Protein AF-A0A5P2UW51-F1 (afdb_monomer_lite)

Organism: NCBI:txid36818

Foldseek 3Di:
DCPPQDQKDWAAFADDPVNQVVVQVSQVSVQKHWDPVQWDQDPRGTWTWMDGHPPPDPPPPGTDIDDHGWMW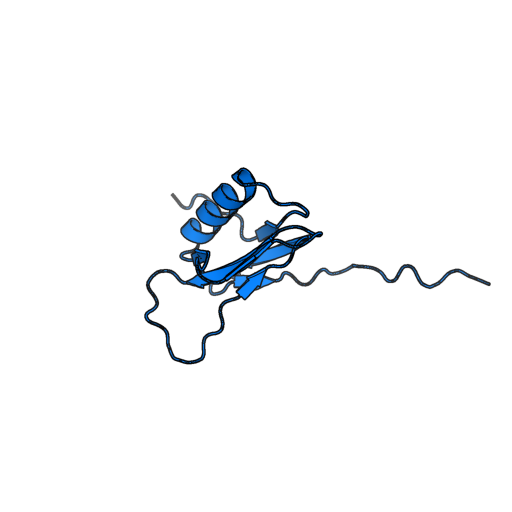GHPVPDIDTDPPPDPDDPPDDDD

Sequence (95 aa):
MDMGIESTYAWPRGATPSDMVRLEAWLAGHGWEVDPTVYMAGAGGAAVQVRRIGAGWADGEAGLLILPAETVEWDGSRMRIASTAGQGTPGARSR

Radius of gyration: 15.51 Å; chains: 1; bounding box: 53×41×34 Å

Secondary structure (DSSP, 8-state):
------SEEE--TT--HHHHHHHHHHHHHTTEEEEEEEEEEETTEEEEEEEETT-PPPTT-PPEEEPTT-EEEE-SS-EEE---TT---------

Structure (mmCIF, N/CA/C/O backbone):
data_AF-A0A5P2UW51-F1
#
_entry.id   AF-A0A5P2UW51-F1
#
loop_
_atom_site.group_PDB
_atom_site.id
_atom_site.type_symbol
_atom_site.label_atom_id
_atom_site.label_alt_id
_atom_site.label_comp_id
_atom_site.label_asym_id
_atom_site.label_entity_id
_atom_site.label_seq_id
_atom_site.pdbx_PDB_ins_code
_atom_site.Cartn_x
_atom_site.Cartn_y
_atom_site.Cartn_z
_atom_site.occupancy
_atom_site.B_iso_or_equiv
_atom_site.auth_seq_id
_atom_site.auth_comp_id
_atom_site.auth_asym_id
_atom_site.auth_atom_id
_atom_site.pdbx_PDB_model_num
ATOM 1 N N . MET A 1 1 ? -2.029 -16.334 16.886 1.00 40.59 1 MET A N 1
ATOM 2 C CA . MET A 1 1 ? -0.645 -16.269 16.383 1.00 40.59 1 MET A CA 1
ATOM 3 C C . MET A 1 1 ? -0.551 -14.971 15.620 1.00 40.59 1 MET A C 1
ATOM 5 O O . MET A 1 1 ? -1.127 -14.883 14.547 1.00 40.59 1 MET A O 1
ATOM 9 N N . ASP A 1 2 ? 0.042 -13.953 16.237 1.00 46.06 2 ASP A N 1
ATOM 10 C CA . ASP A 1 2 ? 0.366 -12.695 15.569 1.00 46.06 2 ASP A CA 1
ATOM 11 C C . ASP A 1 2 ? 1.539 -13.006 14.632 1.00 46.06 2 ASP A C 1
ATOM 13 O O . ASP A 1 2 ? 2.692 -13.103 15.048 1.00 46.06 2 ASP A O 1
ATOM 17 N N . MET A 1 3 ? 1.221 -13.394 13.398 1.00 49.03 3 MET A N 1
ATOM 18 C CA . MET A 1 3 ? 2.218 -13.488 12.340 1.00 49.03 3 MET A CA 1
ATOM 19 C C . MET A 1 3 ? 2.596 -12.042 12.081 1.00 49.03 3 MET A C 1
ATOM 21 O O . MET A 1 3 ? 1.787 -11.345 11.488 1.00 49.03 3 MET A O 1
ATOM 25 N N . GLY A 1 4 ? 3.728 -11.587 12.627 1.00 59.91 4 GLY A N 1
ATOM 26 C CA . GLY A 1 4 ? 4.173 -10.197 12.547 1.00 59.91 4 GLY A CA 1
ATOM 27 C C . GLY A 1 4 ? 4.173 -9.722 11.101 1.00 59.91 4 GLY A C 1
ATOM 28 O O . GLY A 1 4 ? 5.130 -9.953 10.365 1.00 59.91 4 GLY A O 1
ATOM 29 N N . ILE A 1 5 ? 3.059 -9.126 10.681 1.00 72.62 5 ILE A N 1
ATOM 30 C CA . ILE A 1 5 ? 2.902 -8.582 9.344 1.00 72.62 5 ILE A CA 1
ATOM 31 C C . ILE A 1 5 ? 3.789 -7.353 9.329 1.00 72.62 5 ILE A C 1
ATOM 33 O O . ILE A 1 5 ? 3.680 -6.500 10.212 1.00 72.62 5 ILE A O 1
ATOM 37 N N . GLU A 1 6 ? 4.699 -7.288 8.362 1.00 85.81 6 GLU A N 1
ATOM 38 C CA . GLU A 1 6 ? 5.619 -6.165 8.251 1.00 85.81 6 GLU A CA 1
ATOM 39 C C . GLU A 1 6 ? 4.834 -4.850 8.266 1.00 85.81 6 GLU A C 1
ATOM 41 O O . GLU A 1 6 ? 3.833 -4.696 7.564 1.00 85.81 6 GLU A O 1
ATOM 46 N N . SER A 1 7 ? 5.280 -3.890 9.076 1.00 90.31 7 SER A N 1
ATOM 47 C CA . SER A 1 7 ? 4.639 -2.574 9.158 1.00 90.31 7 SER A CA 1
ATOM 48 C C . SER A 1 7 ? 4.902 -1.719 7.923 1.00 90.31 7 SER A C 1
ATOM 50 O O . SER A 1 7 ? 4.317 -0.653 7.807 1.00 90.31 7 SER A O 1
ATOM 52 N N . THR A 1 8 ? 5.771 -2.142 7.004 1.00 92.94 8 THR A N 1
ATOM 53 C CA . THR A 1 8 ? 6.087 -1.392 5.784 1.00 92.94 8 THR A CA 1
ATOM 54 C C . THR A 1 8 ? 5.982 -2.267 4.545 1.00 92.94 8 THR A C 1
ATOM 56 O O . THR A 1 8 ? 6.178 -3.478 4.612 1.00 92.94 8 THR A O 1
ATOM 59 N N . TYR A 1 9 ? 5.688 -1.636 3.410 1.00 93.19 9 TYR A N 1
ATOM 60 C CA . TYR A 1 9 ? 5.688 -2.266 2.097 1.00 93.19 9 TYR A CA 1
ATOM 61 C C . TYR A 1 9 ? 6.258 -1.302 1.054 1.00 93.19 9 TYR A C 1
ATOM 63 O O . TYR A 1 9 ? 5.791 -0.172 0.907 1.00 93.19 9 TYR A O 1
ATOM 71 N N . ALA A 1 10 ? 7.277 -1.741 0.316 1.00 93.75 10 ALA A N 1
ATOM 72 C CA . ALA A 1 10 ? 7.883 -0.952 -0.752 1.00 93.75 10 ALA A CA 1
ATOM 73 C C . ALA A 1 10 ? 7.159 -1.202 -2.081 1.00 93.75 10 ALA A C 1
ATOM 75 O O . ALA A 1 10 ? 7.137 -2.326 -2.583 1.00 93.75 10 ALA A O 1
ATOM 76 N N . TRP A 1 11 ? 6.601 -0.149 -2.677 1.00 92.06 11 TRP A N 1
ATOM 77 C CA . TRP A 1 11 ? 5.954 -0.212 -3.981 1.00 92.06 11 TRP A CA 1
ATOM 78 C C . TRP A 1 11 ? 6.984 -0.010 -5.108 1.00 92.06 11 TRP A C 1
ATOM 80 O O . TRP A 1 11 ? 7.579 1.067 -5.217 1.00 92.06 11 TRP A O 1
ATOM 90 N N . PRO A 1 12 ? 7.255 -1.022 -5.954 1.00 89.62 12 PRO A N 1
ATOM 91 C CA . PRO A 1 12 ? 8.352 -0.955 -6.915 1.00 89.62 12 PRO A CA 1
ATOM 92 C C . PRO A 1 12 ? 8.056 -0.031 -8.105 1.00 89.62 12 PRO A C 1
ATOM 94 O O . PRO A 1 12 ? 6.911 0.186 -8.505 1.00 89.62 12 PRO A O 1
ATOM 97 N N . ARG A 1 13 ? 9.121 0.467 -8.750 1.00 88.19 13 ARG A N 1
ATOM 98 C CA . ARG A 1 13 ? 9.004 1.028 -10.108 1.00 88.19 13 ARG A CA 1
ATOM 99 C C . ARG A 1 13 ? 8.712 -0.094 -11.093 1.00 88.19 13 ARG A C 1
ATOM 101 O O . ARG A 1 13 ? 9.348 -1.140 -11.024 1.00 88.19 13 ARG A O 1
ATOM 108 N N . GLY A 1 14 ? 7.795 0.150 -12.028 1.00 86.12 14 GLY A N 1
ATOM 109 C CA . GLY A 1 14 ? 7.404 -0.865 -13.010 1.00 86.12 14 GLY A CA 1
ATOM 110 C C . GLY A 1 14 ? 6.733 -2.092 -12.385 1.00 86.12 14 GLY A C 1
ATOM 111 O O . GLY A 1 14 ? 6.975 -3.204 -12.847 1.00 86.12 14 GLY A O 1
ATOM 112 N N . ALA A 1 15 ? 5.932 -1.888 -11.331 1.00 85.62 15 ALA A N 1
ATOM 113 C CA . ALA A 1 15 ? 5.214 -2.951 -10.637 1.00 85.62 15 ALA A CA 1
ATOM 114 C C . ALA A 1 15 ? 4.493 -3.906 -11.602 1.00 85.62 15 ALA A C 1
ATOM 116 O O . ALA A 1 15 ? 3.792 -3.487 -12.527 1.00 85.62 15 ALA A O 1
ATOM 117 N N . THR A 1 16 ? 4.683 -5.198 -11.366 1.00 87.00 16 THR A N 1
ATOM 118 C CA . THR A 1 16 ? 4.101 -6.293 -12.140 1.00 87.00 16 THR A CA 1
ATOM 119 C C . THR A 1 16 ? 2.773 -6.751 -11.524 1.00 87.00 16 THR A C 1
ATOM 121 O O . THR A 1 16 ? 2.467 -6.412 -10.377 1.00 87.00 16 THR A O 1
ATOM 124 N N . PRO A 1 17 ? 1.978 -7.586 -12.220 1.00 85.81 17 PRO A N 1
ATOM 125 C CA . PRO A 1 17 ? 0.789 -8.198 -11.621 1.00 85.81 17 PRO A CA 1
ATOM 126 C C . PRO A 1 17 ? 1.087 -8.989 -10.337 1.00 85.81 17 PRO A C 1
ATOM 128 O O . PRO A 1 17 ? 0.276 -9.004 -9.418 1.00 85.81 17 PRO A O 1
ATOM 131 N N . SER A 1 18 ? 2.269 -9.603 -10.231 1.00 88.69 18 SER A N 1
ATOM 132 C CA . SER A 1 18 ? 2.694 -10.306 -9.014 1.00 88.69 18 SER A CA 1
ATOM 133 C C . SER A 1 18 ? 2.923 -9.354 -7.836 1.00 88.69 18 SER A C 1
ATOM 135 O O . SER A 1 18 ? 2.677 -9.731 -6.692 1.00 88.69 18 SER A O 1
ATOM 137 N N . ASP A 1 19 ? 3.378 -8.127 -8.101 1.00 90.19 19 ASP A N 1
ATOM 138 C CA . ASP A 1 19 ? 3.567 -7.099 -7.072 1.00 90.19 19 ASP A CA 1
ATOM 139 C C . ASP A 1 19 ? 2.224 -6.555 -6.575 1.00 90.19 19 ASP A C 1
ATOM 141 O O . ASP A 1 19 ? 2.087 -6.284 -5.384 1.00 90.19 19 ASP A O 1
ATOM 145 N N . MET A 1 20 ? 1.219 -6.470 -7.456 1.00 88.00 20 MET A N 1
ATOM 146 C CA . MET A 1 20 ? -0.161 -6.148 -7.068 1.00 88.00 20 MET A CA 1
ATOM 147 C C . MET A 1 20 ? -0.724 -7.190 -6.099 1.00 88.00 20 MET A C 1
ATOM 149 O O . MET A 1 20 ? -1.179 -6.819 -5.024 1.00 88.00 20 MET A O 1
ATOM 153 N N . VAL A 1 21 ? -0.600 -8.484 -6.412 1.00 91.81 21 VAL A N 1
ATOM 154 C CA . VAL A 1 21 ? -1.095 -9.563 -5.533 1.00 91.81 21 VAL A CA 1
ATOM 155 C C . VAL A 1 21 ? -0.436 -9.510 -4.150 1.00 91.81 21 VAL A C 1
ATOM 157 O O . VAL A 1 21 ? -1.086 -9.734 -3.128 1.00 91.81 21 VAL A O 1
ATOM 160 N N . ARG A 1 22 ? 0.864 -9.198 -4.098 1.00 93.31 22 ARG A N 1
ATOM 161 C CA . ARG A 1 22 ? 1.597 -9.038 -2.833 1.00 93.31 22 ARG A CA 1
ATOM 162 C C . ARG A 1 22 ? 1.134 -7.811 -2.049 1.00 93.31 22 ARG A C 1
ATOM 164 O O . ARG A 1 22 ? 0.965 -7.916 -0.836 1.00 93.31 22 ARG A O 1
ATOM 171 N N . LEU A 1 23 ? 0.895 -6.689 -2.730 1.00 92.00 23 LEU A N 1
ATOM 172 C CA . LEU A 1 23 ? 0.352 -5.478 -2.117 1.00 92.00 23 LEU A CA 1
ATOM 173 C C . LEU A 1 23 ? -1.047 -5.736 -1.545 1.00 92.00 23 LEU A C 1
ATOM 175 O O . LEU A 1 23 ? -1.301 -5.400 -0.395 1.00 92.00 23 LEU A O 1
ATOM 179 N N . GLU A 1 24 ? -1.936 -6.371 -2.308 1.00 92.12 24 GLU A N 1
ATOM 180 C CA . GLU A 1 24 ? -3.293 -6.704 -1.865 1.00 92.12 24 GLU A CA 1
ATOM 181 C C . GLU A 1 24 ? -3.282 -7.617 -0.634 1.00 92.12 24 GLU A C 1
ATOM 183 O O . GLU A 1 24 ? -4.013 -7.366 0.322 1.00 92.12 24 GLU A O 1
ATOM 188 N N . ALA A 1 25 ? -2.414 -8.634 -0.613 1.00 93.56 25 ALA A N 1
ATOM 189 C CA . ALA A 1 25 ? -2.266 -9.519 0.541 1.00 93.56 25 ALA A CA 1
ATOM 190 C C . ALA A 1 25 ? -1.751 -8.775 1.787 1.00 93.56 25 ALA A C 1
ATOM 192 O O . ALA A 1 25 ? -2.251 -9.002 2.891 1.00 93.56 25 ALA A O 1
ATOM 193 N N . TRP A 1 26 ? -0.779 -7.872 1.615 1.00 94.19 26 TRP A N 1
ATOM 194 C CA . TRP A 1 26 ? -0.251 -7.049 2.705 1.00 94.19 26 TRP A CA 1
ATOM 195 C C . TRP A 1 26 ? -1.311 -6.087 3.257 1.00 94.19 26 TRP A C 1
ATOM 197 O O . TRP A 1 26 ? -1.520 -6.029 4.468 1.00 94.19 26 TRP A O 1
ATOM 207 N N . LEU A 1 27 ? -2.036 -5.389 2.377 1.00 92.94 27 LEU A N 1
ATOM 208 C CA . LEU A 1 27 ? -3.128 -4.492 2.755 1.00 92.94 27 LEU A CA 1
ATOM 209 C C . LEU A 1 27 ? -4.232 -5.248 3.499 1.00 92.94 27 LEU A C 1
ATOM 211 O O . LEU A 1 27 ? -4.649 -4.807 4.571 1.00 92.94 27 LEU A O 1
ATOM 215 N N . ALA A 1 28 ? -4.655 -6.408 2.986 1.00 91.81 28 ALA A N 1
ATOM 216 C CA . ALA A 1 28 ? -5.692 -7.227 3.609 1.00 91.81 28 ALA A CA 1
ATOM 217 C C . ALA A 1 28 ? -5.298 -7.665 5.027 1.00 91.81 28 ALA A C 1
ATOM 219 O O . ALA A 1 28 ? -6.137 -7.659 5.929 1.00 91.81 28 ALA A O 1
ATOM 220 N N . GLY A 1 29 ? -4.012 -7.962 5.244 1.00 91.69 29 GLY A N 1
ATOM 221 C CA . GLY A 1 29 ? -3.449 -8.248 6.564 1.00 91.69 29 GLY A CA 1
ATOM 222 C C . GLY A 1 29 ? -3.617 -7.110 7.578 1.00 91.69 29 GLY A C 1
ATOM 223 O O . GLY A 1 29 ? -3.780 -7.371 8.767 1.00 91.69 29 GLY A O 1
ATOM 224 N N . HIS A 1 30 ? -3.658 -5.861 7.108 1.00 90.69 30 HIS A N 1
ATOM 225 C CA . HIS A 1 30 ? -3.845 -4.658 7.928 1.00 90.69 30 HIS A CA 1
ATOM 226 C C . HIS A 1 30 ? -5.281 -4.104 7.891 1.00 90.69 30 HIS A C 1
ATOM 228 O O . HIS A 1 30 ? -5.557 -3.051 8.467 1.00 90.69 30 HIS A O 1
ATOM 234 N N . GLY A 1 31 ? -6.217 -4.787 7.224 1.00 89.81 31 GLY A N 1
ATOM 235 C CA . GLY A 1 31 ? -7.603 -4.329 7.070 1.00 89.81 31 GLY A CA 1
ATOM 236 C C . GLY A 1 31 ? -7.785 -3.218 6.028 1.00 89.81 31 GLY A C 1
ATOM 237 O O . GLY A 1 31 ? -8.702 -2.405 6.151 1.00 89.81 31 GLY A O 1
ATOM 238 N N . TRP A 1 32 ? -6.917 -3.175 5.018 1.00 91.25 32 TRP A N 1
ATOM 239 C CA . TRP A 1 32 ? -6.970 -2.273 3.866 1.00 91.25 32 TRP A CA 1
ATOM 240 C C . TRP A 1 32 ? -7.117 -3.054 2.553 1.00 91.25 32 TRP A C 1
ATOM 242 O O . TRP A 1 32 ? -6.869 -4.253 2.485 1.00 91.25 32 TRP A O 1
ATOM 252 N N . GLU A 1 33 ? -7.522 -2.371 1.492 1.00 90.50 33 GLU A N 1
ATOM 253 C CA . GLU A 1 33 ? -7.673 -2.907 0.142 1.00 90.50 33 GLU A CA 1
ATOM 254 C C . GLU A 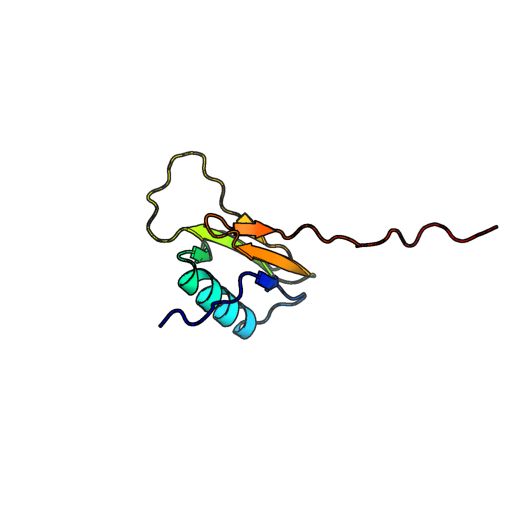1 33 ? -7.221 -1.870 -0.893 1.00 90.50 33 GLU A C 1
ATOM 256 O O . GLU A 1 33 ? -7.177 -0.666 -0.619 1.00 90.50 33 GLU A O 1
ATOM 261 N N . VAL A 1 34 ? -6.895 -2.341 -2.095 1.00 88.88 34 VAL A N 1
ATOM 262 C CA . VAL A 1 34 ? -6.737 -1.468 -3.261 1.00 88.88 34 VAL A CA 1
ATOM 263 C C . VAL A 1 34 ? -8.115 -0.961 -3.679 1.00 88.88 34 VAL A C 1
ATOM 265 O O . VAL A 1 34 ? -9.054 -1.746 -3.796 1.00 88.88 34 VAL A O 1
ATOM 268 N N . ASP A 1 35 ? -8.244 0.342 -3.927 1.00 85.56 35 ASP A N 1
ATOM 269 C CA . ASP A 1 35 ? -9.444 0.884 -4.551 1.00 85.56 35 ASP A CA 1
ATOM 270 C C . ASP A 1 35 ? -9.442 0.525 -6.050 1.00 85.56 35 ASP A C 1
ATOM 272 O O . ASP A 1 35 ? -8.570 0.989 -6.793 1.00 85.56 35 ASP A O 1
ATOM 276 N N . PRO A 1 36 ? -10.411 -0.273 -6.533 1.00 72.69 36 PRO A N 1
ATOM 277 C CA . PRO A 1 36 ? -10.443 -0.711 -7.926 1.00 72.69 36 PRO A CA 1
ATOM 278 C C . PRO A 1 36 ? -10.736 0.430 -8.912 1.00 72.69 36 PRO A C 1
ATOM 280 O O . PRO A 1 36 ? -10.604 0.238 -10.120 1.00 72.69 36 PRO A O 1
ATOM 283 N N . THR A 1 37 ? -11.159 1.605 -8.432 1.00 70.75 37 THR A N 1
ATOM 284 C CA . THR A 1 37 ? -11.530 2.746 -9.279 1.00 70.75 37 THR A CA 1
ATOM 285 C C . THR A 1 37 ? -10.341 3.612 -9.687 1.00 70.75 37 THR A C 1
ATOM 287 O O . THR A 1 37 ? -10.432 4.325 -10.687 1.00 70.75 37 THR A O 1
ATOM 290 N N . VAL A 1 38 ? -9.211 3.531 -8.973 1.00 65.50 38 VAL A N 1
ATOM 291 C CA . VAL A 1 38 ? -8.027 4.361 -9.234 1.00 65.50 38 VAL A CA 1
ATOM 292 C C . VAL A 1 38 ? -6.789 3.483 -9.388 1.00 65.50 38 VAL A C 1
ATOM 294 O O . VAL A 1 38 ? -6.010 3.255 -8.463 1.00 65.50 38 VAL A O 1
ATOM 297 N N . TYR A 1 39 ? -6.607 3.027 -10.626 1.00 66.00 39 TYR A N 1
ATOM 298 C CA . TYR A 1 39 ? -5.377 2.426 -11.126 1.00 66.00 39 TYR A CA 1
ATOM 299 C C . TYR A 1 39 ? -4.854 3.282 -12.282 1.00 66.00 39 TYR A C 1
ATOM 301 O O . TYR A 1 39 ? -5.446 3.314 -13.363 1.00 66.00 39 TYR A O 1
ATOM 309 N N . MET A 1 40 ? -3.750 3.999 -12.065 1.00 69.06 40 MET A N 1
ATOM 310 C CA . MET A 1 40 ? -3.122 4.814 -13.108 1.00 69.06 40 MET A CA 1
ATOM 311 C C . MET A 1 40 ? -1.820 4.159 -13.559 1.00 69.06 40 MET A C 1
ATOM 313 O O . MET A 1 40 ? -0.794 4.270 -12.891 1.00 69.06 40 MET A O 1
ATOM 317 N N . ALA A 1 41 ? -1.846 3.486 -14.709 1.00 67.12 41 ALA A N 1
ATOM 318 C CA . ALA A 1 41 ? -0.634 2.999 -15.358 1.00 67.12 41 ALA A CA 1
ATOM 319 C C . ALA A 1 41 ? 0.095 4.165 -16.046 1.00 67.12 41 ALA A C 1
ATOM 321 O O . ALA A 1 41 ? -0.430 4.765 -16.983 1.00 67.12 41 ALA A O 1
ATOM 322 N N . GLY A 1 42 ? 1.306 4.490 -15.589 1.00 64.38 42 GLY A N 1
ATOM 323 C CA . GLY A 1 42 ? 2.179 5.489 -16.210 1.00 64.38 42 GLY A CA 1
ATOM 324 C C . GLY A 1 42 ? 3.541 4.912 -16.597 1.00 64.38 42 GLY A C 1
ATOM 325 O O . GLY A 1 42 ? 3.895 3.799 -16.212 1.00 64.38 42 GLY A O 1
ATOM 326 N N . ALA A 1 43 ? 4.351 5.696 -17.316 1.00 61.81 43 ALA A N 1
ATOM 327 C CA . ALA A 1 43 ? 5.693 5.287 -17.757 1.00 61.81 43 ALA A CA 1
ATOM 328 C C . ALA A 1 43 ? 6.649 4.901 -16.601 1.00 61.81 43 ALA A C 1
ATOM 330 O O . ALA A 1 43 ? 7.633 4.204 -16.826 1.00 61.81 43 ALA A O 1
ATOM 331 N N . GLY A 1 44 ? 6.360 5.334 -15.365 1.00 63.50 44 GLY A N 1
ATOM 332 C CA . GLY A 1 44 ? 7.109 4.977 -14.152 1.00 63.50 44 GLY A CA 1
ATOM 333 C C . GLY A 1 44 ? 6.599 3.735 -13.402 1.00 63.50 44 GLY A C 1
ATOM 334 O O . GLY A 1 44 ? 7.220 3.328 -12.420 1.00 63.50 44 GLY A O 1
ATOM 335 N N . GLY A 1 45 ? 5.494 3.128 -13.844 1.00 72.81 45 GLY A N 1
ATOM 336 C CA . GLY A 1 45 ? 4.766 2.076 -13.130 1.00 72.81 45 GLY A CA 1
ATOM 337 C C . GLY A 1 45 ? 3.359 2.515 -12.719 1.00 72.81 45 GLY A C 1
ATOM 338 O O . GLY A 1 45 ? 2.954 3.654 -12.960 1.00 72.81 45 GLY A O 1
ATOM 339 N N . ALA A 1 46 ? 2.604 1.594 -12.122 1.00 81.25 46 ALA A N 1
ATOM 340 C CA . ALA A 1 46 ? 1.251 1.864 -11.654 1.00 81.25 46 ALA A CA 1
ATOM 341 C C . ALA A 1 46 ? 1.257 2.720 -10.380 1.00 81.25 46 ALA A C 1
ATOM 343 O O . ALA A 1 46 ? 2.007 2.429 -9.452 1.00 81.25 46 ALA A O 1
ATOM 344 N N . ALA A 1 47 ? 0.413 3.747 -10.329 1.00 87.31 47 ALA A N 1
ATOM 345 C CA . ALA A 1 47 ? 0.011 4.390 -9.083 1.00 87.31 47 ALA A CA 1
ATOM 346 C C . ALA A 1 47 ? -1.304 3.764 -8.603 1.00 87.31 47 ALA A C 1
ATOM 348 O O . ALA A 1 47 ? -2.205 3.519 -9.414 1.00 87.31 47 ALA A O 1
ATOM 349 N N . VAL A 1 48 ? -1.391 3.496 -7.301 1.00 88.81 48 VAL A N 1
ATOM 350 C CA . VAL A 1 48 ? -2.464 2.692 -6.704 1.00 88.81 48 VAL A CA 1
ATOM 351 C C . VAL A 1 48 ? -3.077 3.452 -5.541 1.00 88.81 48 VAL A C 1
ATOM 353 O O . VAL A 1 48 ? -2.362 3.868 -4.633 1.00 88.81 48 VAL A O 1
ATOM 356 N N . GLN A 1 49 ? -4.394 3.636 -5.554 1.00 89.62 49 GLN A N 1
ATOM 357 C CA . GLN A 1 49 ? -5.104 4.156 -4.390 1.00 89.62 49 GLN A CA 1
ATOM 358 C C . GLN A 1 49 ? -5.484 3.009 -3.454 1.00 89.62 49 GLN A C 1
ATOM 360 O O . GLN A 1 49 ? -5.947 1.964 -3.906 1.00 89.62 49 GLN A O 1
ATOM 365 N N . VAL A 1 50 ? -5.309 3.203 -2.149 1.00 89.25 50 VAL A N 1
ATOM 366 C CA . VAL A 1 50 ? -5.685 2.232 -1.115 1.00 89.25 50 VAL A CA 1
ATOM 367 C C . VAL A 1 50 ? -6.680 2.832 -0.131 1.00 89.25 50 VAL A C 1
ATOM 369 O O . VAL A 1 50 ? -6.700 4.044 0.108 1.00 89.25 50 VAL A O 1
ATOM 372 N N . ARG A 1 51 ? -7.511 1.972 0.454 1.00 86.50 51 ARG A N 1
ATOM 373 C CA . ARG A 1 51 ? -8.582 2.342 1.389 1.00 86.50 51 ARG A CA 1
ATOM 374 C C . ARG A 1 51 ? -8.790 1.271 2.455 1.00 86.50 51 ARG A C 1
ATOM 376 O O . ARG A 1 51 ? -8.330 0.147 2.300 1.00 86.50 51 ARG A O 1
ATOM 383 N N . ARG A 1 52 ? -9.493 1.605 3.535 1.00 86.62 52 ARG A N 1
ATOM 384 C CA . ARG A 1 52 ? -9.822 0.655 4.607 1.00 86.62 52 ARG A CA 1
ATOM 385 C C . ARG A 1 52 ? -10.979 -0.266 4.196 1.00 86.62 52 ARG A C 1
ATOM 387 O O . ARG A 1 52 ? -11.955 0.206 3.617 1.00 86.62 52 ARG A O 1
ATOM 394 N N . ILE A 1 53 ? -10.901 -1.551 4.544 1.00 83.19 53 ILE A N 1
ATOM 395 C CA . ILE A 1 53 ? -11.947 -2.545 4.255 1.00 83.19 53 ILE A CA 1
ATOM 396 C C . ILE A 1 53 ? -13.195 -2.258 5.095 1.00 83.19 53 ILE A C 1
ATOM 398 O O . ILE A 1 53 ? -13.105 -2.022 6.301 1.00 83.19 53 ILE A O 1
ATOM 402 N N . GLY A 1 54 ? -14.375 -2.323 4.473 1.00 68.38 54 GLY A N 1
ATOM 403 C CA . GLY A 1 54 ? -15.667 -2.313 5.172 1.00 68.38 54 GLY A CA 1
ATOM 404 C C . GLY A 1 54 ? -16.081 -0.976 5.799 1.00 68.38 54 GLY A C 1
ATOM 405 O O . GLY A 1 54 ? -17.163 -0.890 6.379 1.00 68.38 54 GLY A O 1
ATOM 406 N N . ALA A 1 55 ? -15.273 0.079 5.671 1.00 57.22 55 ALA A N 1
ATOM 407 C CA . ALA A 1 55 ? -15.682 1.422 6.047 1.00 57.22 55 ALA A CA 1
ATOM 408 C C . ALA A 1 55 ? -16.646 1.962 4.979 1.00 57.22 55 ALA A C 1
ATOM 410 O O . ALA A 1 55 ? -16.233 2.406 3.908 1.00 57.22 55 ALA A O 1
ATOM 411 N N . GLY A 1 56 ? -17.950 1.917 5.271 1.00 55.66 56 GLY A N 1
ATOM 412 C CA . GLY A 1 56 ? -18.902 2.819 4.628 1.00 55.66 56 GLY A CA 1
ATOM 413 C C . GLY A 1 56 ? -18.382 4.236 4.840 1.00 55.66 56 GLY A C 1
ATOM 414 O O . GLY A 1 56 ? -18.182 4.646 5.981 1.00 55.66 56 GLY A O 1
ATOM 415 N N . TRP A 1 57 ? -18.044 4.911 3.746 1.00 53.47 57 TRP A N 1
ATOM 416 C CA . TRP A 1 57 ? -17.318 6.173 3.754 1.00 53.47 57 TRP A CA 1
ATOM 417 C C . TRP A 1 57 ? -17.960 7.172 4.723 1.00 53.47 57 TRP A C 1
ATOM 419 O O . TRP A 1 57 ? -19.145 7.482 4.607 1.00 53.47 57 TRP A O 1
ATOM 429 N N . ALA A 1 58 ? -17.165 7.718 5.643 1.00 49.25 58 ALA A N 1
ATOM 430 C CA . ALA A 1 58 ? -17.426 9.078 6.077 1.00 49.25 58 ALA A CA 1
ATOM 431 C C . ALA A 1 58 ? -17.005 9.976 4.908 1.00 49.25 58 ALA A C 1
ATOM 433 O O . ALA A 1 58 ? -15.870 9.884 4.434 1.00 49.25 58 ALA A O 1
ATOM 434 N N . ASP A 1 59 ? -17.935 10.781 4.404 1.00 46.56 59 ASP A N 1
ATOM 435 C CA . ASP A 1 59 ? -17.670 11.788 3.378 1.00 46.56 59 ASP A CA 1
ATOM 436 C C . ASP A 1 59 ? -16.459 12.640 3.821 1.00 46.56 59 ASP A C 1
ATOM 438 O O . ASP A 1 59 ? -16.525 13.327 4.841 1.00 46.56 59 ASP A O 1
ATOM 442 N N . GLY A 1 60 ? -15.317 12.502 3.130 1.00 53.19 60 GLY A N 1
ATOM 443 C CA . GLY A 1 60 ? -14.087 13.259 3.410 1.00 53.19 60 GLY A CA 1
ATOM 444 C C . GLY A 1 60 ? -12.824 12.464 3.782 1.00 53.19 60 GLY A C 1
ATOM 445 O O . GLY A 1 60 ? -11.743 13.053 3.772 1.00 53.19 60 GLY A O 1
ATOM 446 N N . GLU A 1 61 ? -12.894 11.155 4.056 1.00 57.88 61 GLU A N 1
ATOM 447 C CA . GLU A 1 61 ? -11.681 10.331 4.238 1.00 57.88 61 GLU A CA 1
ATOM 448 C C . GLU A 1 61 ? -11.065 9.998 2.866 1.00 57.88 61 GLU A C 1
ATOM 450 O O . GLU A 1 61 ? -11.488 9.073 2.172 1.00 57.88 61 GLU A O 1
ATOM 455 N N . ALA A 1 62 ? -10.071 10.784 2.444 1.00 65.50 62 ALA A N 1
ATOM 456 C CA . ALA A 1 62 ? -9.337 10.518 1.212 1.00 65.50 62 ALA A CA 1
ATOM 457 C C . ALA A 1 62 ? -8.506 9.229 1.357 1.00 65.50 62 ALA A C 1
ATOM 459 O O . ALA A 1 62 ? -7.684 9.111 2.266 1.00 65.50 62 ALA A O 1
ATOM 460 N N . GLY A 1 63 ? -8.698 8.272 0.443 1.00 78.25 63 GLY A N 1
ATOM 461 C CA . GLY A 1 63 ? -7.796 7.124 0.315 1.00 78.25 63 GLY A CA 1
ATOM 462 C C . GLY A 1 63 ? -6.346 7.568 0.081 1.00 78.25 63 GLY A C 1
ATOM 463 O O . GLY A 1 63 ? -6.086 8.684 -0.371 1.00 78.25 63 GLY A O 1
ATOM 464 N N . LEU A 1 64 ? -5.387 6.694 0.382 1.00 87.88 64 LEU A N 1
ATOM 465 C CA . LEU A 1 64 ? -3.966 6.993 0.199 1.00 87.88 64 LEU A CA 1
ATOM 466 C C . LEU A 1 64 ? -3.536 6.602 -1.218 1.00 87.88 64 LEU A C 1
ATOM 468 O O . LEU A 1 64 ? -3.659 5.440 -1.595 1.00 87.88 64 LEU A O 1
ATOM 472 N N . LEU A 1 65 ? -3.016 7.553 -1.996 1.00 89.56 65 LEU A N 1
ATOM 473 C CA . LEU A 1 65 ? -2.386 7.263 -3.285 1.00 89.56 65 LEU A CA 1
ATOM 474 C C . LEU A 1 65 ? -0.919 6.883 -3.064 1.00 89.56 65 LEU A C 1
ATO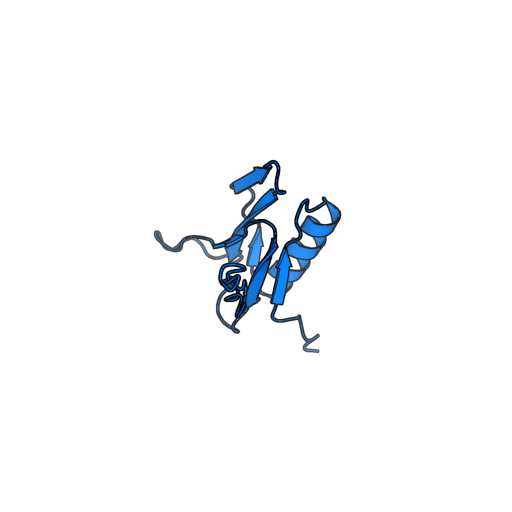M 476 O O . LEU A 1 65 ? -0.168 7.662 -2.485 1.00 89.56 65 LEU A O 1
ATOM 480 N N . ILE A 1 66 ? -0.529 5.709 -3.554 1.00 90.38 66 ILE A N 1
ATOM 481 C CA . ILE A 1 66 ? 0.842 5.200 -3.534 1.00 90.38 66 ILE A CA 1
ATOM 482 C C . ILE A 1 66 ? 1.430 5.354 -4.937 1.00 90.38 66 ILE A C 1
ATOM 484 O O . ILE A 1 66 ? 0.904 4.809 -5.914 1.00 90.38 66 ILE A O 1
ATOM 488 N N . LEU A 1 67 ? 2.524 6.101 -5.045 1.00 90.31 67 LEU A N 1
ATOM 489 C CA . LEU A 1 67 ? 3.260 6.330 -6.283 1.00 90.31 67 LEU A CA 1
ATOM 490 C C . LEU A 1 67 ? 4.394 5.307 -6.460 1.00 90.31 67 LEU A C 1
ATOM 492 O O . LEU A 1 67 ? 4.899 4.744 -5.486 1.00 90.31 67 LEU A O 1
ATOM 496 N N . PRO A 1 68 ? 4.853 5.067 -7.703 1.00 89.50 68 PRO A N 1
ATOM 497 C CA . PRO A 1 68 ? 5.995 4.193 -7.951 1.00 89.50 68 PRO A CA 1
ATOM 498 C C . PRO A 1 68 ? 7.240 4.603 -7.152 1.00 89.50 68 PRO A C 1
ATOM 500 O O . PRO A 1 68 ? 7.637 5.768 -7.173 1.00 89.50 68 PRO A O 1
ATOM 503 N N . ALA A 1 69 ? 7.912 3.619 -6.548 1.00 89.94 69 ALA A N 1
ATOM 504 C CA . ALA A 1 69 ? 9.061 3.775 -5.647 1.00 89.94 69 ALA A CA 1
ATOM 505 C C . ALA A 1 69 ? 8.754 4.324 -4.245 1.00 89.94 69 ALA A C 1
ATOM 507 O O . ALA A 1 69 ? 9.698 4.565 -3.489 1.00 89.94 69 ALA A O 1
ATOM 508 N N . GLU A 1 70 ? 7.490 4.527 -3.876 1.00 91.75 70 GLU A N 1
ATOM 509 C CA . GLU A 1 70 ? 7.151 4.898 -2.505 1.00 91.75 70 GLU A CA 1
ATOM 510 C C . GLU A 1 70 ? 7.134 3.689 -1.575 1.00 91.75 70 GLU A C 1
ATOM 512 O O . GLU A 1 70 ? 6.949 2.543 -1.981 1.00 91.75 70 GLU A O 1
ATOM 517 N N . THR A 1 71 ? 7.343 3.952 -0.291 1.00 93.75 71 THR A N 1
ATOM 518 C CA . THR A 1 71 ? 7.144 2.963 0.766 1.00 93.75 71 THR A CA 1
ATOM 519 C C . THR A 1 71 ? 5.923 3.375 1.560 1.00 93.75 71 THR A C 1
ATOM 521 O O . THR A 1 71 ? 5.855 4.509 2.029 1.00 93.75 71 THR A O 1
ATOM 524 N N . VAL A 1 72 ? 4.964 2.469 1.700 1.00 92.75 72 VAL A N 1
ATOM 525 C CA . VAL A 1 72 ? 3.818 2.651 2.589 1.00 92.75 72 VAL A CA 1
ATOM 526 C C . VAL A 1 72 ? 4.139 2.038 3.948 1.00 92.75 72 VAL A C 1
ATOM 528 O O . VAL A 1 72 ? 4.812 1.013 4.038 1.00 92.75 72 VAL A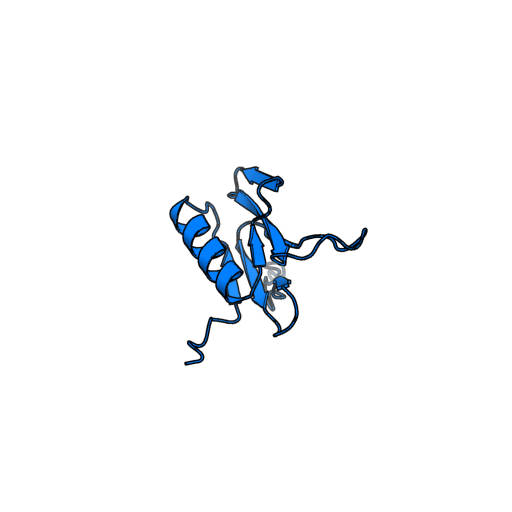 O 1
ATOM 531 N N . GLU A 1 73 ? 3.679 2.688 5.007 1.00 93.75 73 GLU A N 1
ATOM 532 C CA . GLU A 1 73 ? 3.822 2.265 6.390 1.00 93.75 73 GLU A CA 1
ATOM 533 C C . GLU A 1 73 ? 2.455 2.215 7.074 1.00 93.75 73 GLU A C 1
ATOM 535 O O . GLU A 1 73 ? 1.626 3.113 6.917 1.00 93.75 73 GLU A O 1
ATOM 540 N N . TRP A 1 74 ? 2.255 1.171 7.867 1.00 90.00 74 TRP A N 1
ATOM 541 C CA . TRP A 1 74 ? 1.180 1.003 8.825 1.00 90.00 74 TRP A CA 1
ATOM 542 C C . TRP A 1 74 ? 1.670 1.405 10.220 1.00 90.00 74 TRP A C 1
ATOM 544 O O . TRP A 1 74 ? 2.553 0.759 10.785 1.00 90.00 74 TRP A O 1
ATOM 554 N N . ASP A 1 75 ? 1.080 2.454 10.800 1.00 86.00 75 ASP A N 1
ATOM 555 C CA . ASP A 1 75 ? 1.466 2.964 12.129 1.00 86.00 75 ASP A CA 1
ATOM 556 C C . ASP A 1 75 ? 0.729 2.285 13.304 1.00 86.00 75 ASP A C 1
ATOM 558 O O . ASP A 1 75 ? 0.838 2.724 14.449 1.00 86.00 75 ASP A O 1
ATOM 562 N N . GLY A 1 76 ? -0.023 1.213 13.031 1.00 85.06 76 GLY A N 1
ATOM 563 C CA . GLY A 1 76 ? -0.914 0.561 13.995 1.00 85.06 76 GLY A CA 1
ATOM 564 C C . GLY A 1 76 ? -2.361 1.059 13.937 1.00 85.06 76 GLY A C 1
ATOM 565 O O . GLY A 1 76 ? -3.235 0.436 14.540 1.00 85.06 76 GLY A O 1
ATOM 566 N N . SER A 1 77 ? -2.629 2.151 13.212 1.00 82.69 77 SER A N 1
ATOM 567 C CA . SER A 1 77 ? -3.971 2.734 13.075 1.00 82.69 77 SER A CA 1
ATOM 568 C C . SER A 1 77 ? -4.317 3.178 11.648 1.00 82.69 77 SER A C 1
ATOM 570 O O . SER A 1 77 ? -5.464 3.025 11.216 1.00 82.69 77 SER A O 1
ATOM 572 N N . ARG A 1 78 ? -3.342 3.691 10.886 1.00 86.69 78 ARG A N 1
ATOM 573 C CA . ARG A 1 78 ? -3.527 4.186 9.512 1.00 86.69 78 ARG A CA 1
ATOM 574 C C . ARG A 1 78 ? -2.346 3.867 8.593 1.00 86.69 78 ARG A C 1
ATOM 576 O O . ARG A 1 78 ? -1.229 3.624 9.048 1.00 86.69 78 ARG A O 1
ATOM 583 N N . MET A 1 79 ? -2.610 3.930 7.288 1.00 89.56 79 MET A N 1
ATOM 584 C CA . MET A 1 79 ? -1.584 3.897 6.244 1.00 89.56 79 MET A CA 1
ATOM 585 C C . MET A 1 79 ? -1.004 5.294 6.011 1.00 89.56 79 MET A C 1
ATOM 587 O O . MET A 1 79 ? -1.740 6.283 5.977 1.00 89.56 79 MET A O 1
ATOM 591 N N . ARG A 1 80 ? 0.311 5.382 5.815 1.00 91.25 80 ARG A N 1
ATOM 592 C CA . ARG A 1 80 ? 1.020 6.616 5.447 1.00 91.25 80 ARG A CA 1
ATOM 593 C C . ARG A 1 80 ? 2.181 6.320 4.508 1.00 91.25 80 ARG A C 1
ATOM 595 O O . ARG A 1 80 ? 2.768 5.250 4.588 1.00 91.25 80 ARG A O 1
ATOM 602 N N . ILE A 1 81 ? 2.551 7.266 3.648 1.00 91.31 81 ILE A N 1
ATOM 603 C CA . ILE A 1 81 ? 3.825 7.163 2.926 1.00 91.31 81 ILE A CA 1
ATOM 604 C C . ILE A 1 81 ? 4.951 7.413 3.926 1.00 91.31 81 ILE A C 1
ATOM 606 O O . ILE A 1 81 ? 4.951 8.423 4.636 1.00 91.31 81 ILE A O 1
ATOM 610 N N . ALA A 1 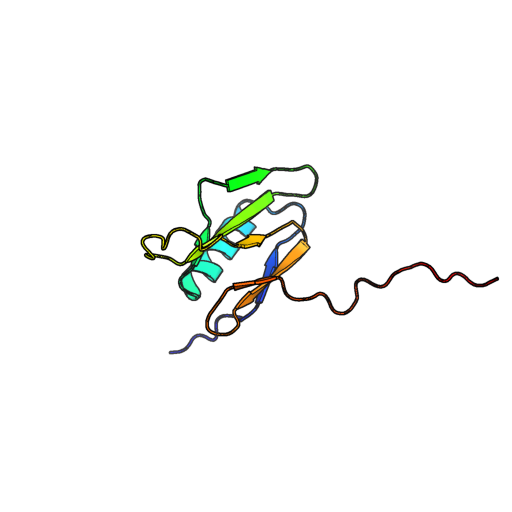82 ? 5.891 6.477 4.009 1.00 89.62 82 ALA A N 1
ATOM 611 C CA . ALA A 1 82 ? 7.069 6.622 4.839 1.00 89.62 82 ALA A CA 1
ATOM 612 C C . ALA A 1 82 ? 7.878 7.824 4.340 1.00 89.62 82 ALA A C 1
ATOM 614 O O . ALA A 1 82 ? 8.259 7.899 3.170 1.00 89.62 82 ALA A O 1
ATOM 615 N N . SER A 1 83 ? 8.162 8.767 5.238 1.00 77.12 83 SER A N 1
ATOM 616 C CA . SER A 1 83 ? 9.071 9.868 4.941 1.00 77.12 83 SER A CA 1
ATOM 617 C C . SER A 1 83 ? 10.433 9.281 4.590 1.00 77.12 83 SER A C 1
ATOM 619 O O . SER A 1 83 ? 11.126 8.761 5.465 1.00 77.12 83 SER A O 1
ATOM 621 N N . THR A 1 84 ? 10.849 9.363 3.326 1.00 63.03 84 THR A N 1
ATOM 622 C CA . THR A 1 84 ? 12.224 9.030 2.950 1.00 63.03 84 THR A CA 1
ATOM 623 C C . THR A 1 84 ? 13.159 10.025 3.628 1.00 63.03 84 THR A C 1
ATOM 625 O O . THR A 1 84 ? 13.399 11.116 3.108 1.00 63.03 84 THR A O 1
ATOM 628 N N . ALA A 1 85 ? 13.696 9.675 4.796 1.00 47.62 85 ALA A N 1
ATOM 629 C CA . ALA A 1 85 ? 14.869 10.340 5.335 1.00 47.62 85 ALA A CA 1
ATOM 630 C C . ALA A 1 85 ? 16.033 10.043 4.375 1.00 47.62 85 ALA A C 1
ATOM 632 O O . ALA A 1 85 ? 16.677 9.004 4.464 1.00 47.62 85 ALA A O 1
ATOM 633 N N . GLY A 1 86 ? 16.253 10.936 3.406 1.00 45.22 86 GLY A N 1
ATOM 634 C CA . GLY A 1 86 ? 17.404 10.878 2.507 1.00 45.22 86 GLY A CA 1
ATOM 635 C C . GLY A 1 86 ? 17.123 10.421 1.075 1.00 45.22 86 GLY A C 1
ATOM 636 O O . GLY A 1 86 ? 17.796 9.527 0.576 1.00 45.22 86 GLY A O 1
ATOM 637 N N . GLN A 1 87 ? 16.250 11.117 0.342 1.00 46.94 87 GLN A N 1
ATOM 638 C CA . GLN A 1 87 ? 16.621 11.449 -1.039 1.00 46.94 87 GLN A CA 1
ATOM 639 C C . GLN A 1 87 ? 17.487 12.707 -0.969 1.00 46.94 87 GLN A C 1
ATOM 641 O O . GLN A 1 87 ? 16.993 13.830 -0.957 1.00 46.94 87 GLN A O 1
ATOM 646 N N . GLY A 1 88 ? 18.794 12.499 -0.794 1.00 36.62 88 GLY A N 1
ATOM 647 C CA . GLY A 1 88 ? 19.770 13.576 -0.803 1.00 36.62 88 GLY A CA 1
ATOM 648 C C . GLY A 1 88 ? 19.687 14.369 -2.103 1.00 36.62 88 GLY A C 1
ATOM 649 O O . GLY A 1 88 ? 19.644 13.792 -3.185 1.00 36.62 88 GLY A O 1
ATOM 650 N N . THR A 1 89 ? 19.709 15.692 -1.996 1.00 41.97 89 THR A N 1
ATOM 651 C CA . THR A 1 89 ? 20.067 16.585 -3.095 1.00 41.97 89 THR A CA 1
ATOM 652 C C . THR A 1 89 ? 21.493 16.236 -3.548 1.00 41.97 89 THR A C 1
ATOM 654 O O . THR A 1 89 ? 22.433 16.511 -2.797 1.00 41.97 89 THR A O 1
ATOM 657 N N . PRO A 1 90 ? 21.746 15.675 -4.747 1.00 45.69 90 PRO A N 1
ATOM 658 C CA . PRO A 1 90 ? 23.092 15.638 -5.295 1.00 45.69 90 PRO A CA 1
ATOM 659 C C . PRO A 1 90 ? 23.321 17.000 -5.951 1.00 45.69 90 PRO A C 1
ATOM 661 O O . PRO A 1 90 ? 23.142 17.174 -7.152 1.00 45.69 90 PRO A O 1
ATOM 664 N N . GLY A 1 91 ? 23.626 18.004 -5.131 1.00 43.47 91 GLY A N 1
ATOM 665 C CA . GLY A 1 91 ? 23.650 19.397 -5.574 1.00 43.47 91 GLY A CA 1
ATOM 666 C C . GLY A 1 91 ? 24.589 20.298 -4.788 1.00 43.47 91 GLY A C 1
ATOM 667 O O . GLY A 1 91 ? 24.321 21.483 -4.674 1.00 43.47 91 GLY A O 1
ATOM 668 N N . ALA A 1 92 ? 25.681 19.764 -4.246 1.00 45.25 92 ALA A N 1
ATOM 669 C CA . ALA A 1 92 ? 26.809 20.574 -3.797 1.00 45.25 92 ALA A CA 1
ATOM 670 C C . ALA A 1 92 ? 28.095 19.968 -4.365 1.00 45.25 92 ALA A C 1
ATOM 672 O O . ALA A 1 92 ? 28.866 19.307 -3.674 1.00 45.25 92 ALA A O 1
ATOM 673 N N . ARG A 1 93 ? 28.297 20.144 -5.678 1.00 50.25 93 ARG A N 1
ATOM 674 C CA . ARG A 1 93 ? 29.636 20.015 -6.252 1.00 50.25 93 ARG A CA 1
ATOM 675 C C . ARG A 1 93 ? 30.398 21.290 -5.933 1.00 50.25 93 ARG A C 1
ATOM 677 O O . ARG A 1 93 ? 30.000 22.374 -6.345 1.00 50.25 93 ARG A O 1
ATOM 684 N N . SER A 1 94 ? 31.489 21.101 -5.210 1.00 47.25 94 SER A N 1
ATOM 685 C CA . SER A 1 94 ? 32.561 22.055 -4.988 1.00 47.25 94 SER A CA 1
ATOM 686 C C . SER A 1 94 ? 32.960 22.792 -6.269 1.00 47.25 94 SER A C 1
ATOM 688 O O . SER A 1 94 ? 33.214 22.159 -7.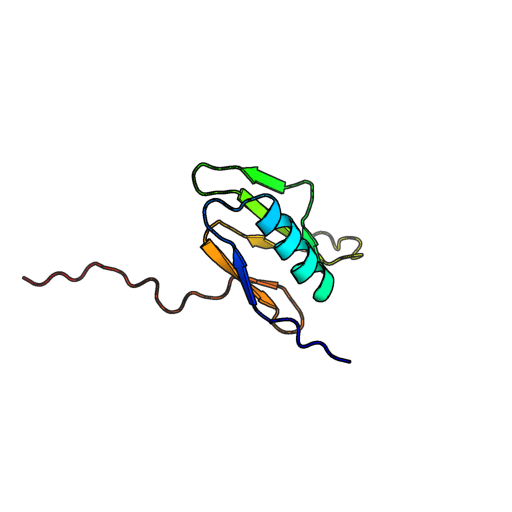299 1.00 47.25 94 SER A O 1
ATOM 690 N N . ARG A 1 95 ? 33.111 24.109 -6.155 1.00 58.62 95 ARG A N 1
ATOM 691 C CA . ARG A 1 95 ? 34.285 24.852 -6.619 1.00 58.62 95 ARG A CA 1
ATOM 692 C C . ARG A 1 95 ? 34.458 26.097 -5.768 1.00 58.62 95 ARG A C 1
ATOM 694 O O . ARG A 1 95 ? 33.420 26.698 -5.424 1.00 58.62 95 ARG A O 1
#

pLDDT: mean 76.61, std 17.46, range [36.62, 94.19]